Protein AF-A0A7S2FIQ3-F1 (afdb_monomer)

Organism: NCBI:txid327968

Structure (mmCIF, N/CA/C/O backbone):
data_AF-A0A7S2FIQ3-F1
#
_entry.id   AF-A0A7S2FIQ3-F1
#
loop_
_atom_site.group_PDB
_atom_site.id
_atom_site.type_symbol
_atom_site.label_atom_id
_atom_site.label_alt_id
_atom_site.label_comp_id
_atom_site.label_asym_id
_atom_site.label_entity_id
_atom_site.label_seq_id
_atom_site.pdbx_PDB_ins_code
_atom_site.Cartn_x
_atom_site.Cartn_y
_atom_site.Cartn_z
_atom_site.occupancy
_atom_site.B_iso_or_equiv
_atom_site.auth_seq_id
_atom_site.auth_comp_id
_atom_site.auth_asym_id
_atom_site.auth_atom_id
_atom_site.pdbx_PDB_model_num
ATOM 1 N N . ASN A 1 1 ? -4.858 -11.877 2.871 1.00 66.38 1 ASN A N 1
ATOM 2 C CA . ASN A 1 1 ? -4.883 -11.352 4.254 1.00 66.38 1 ASN A CA 1
ATOM 3 C C . ASN A 1 1 ? -4.471 -12.464 5.202 1.00 66.38 1 ASN A C 1
ATOM 5 O O . ASN A 1 1 ? -4.700 -13.626 4.893 1.00 66.38 1 ASN A O 1
ATOM 9 N N . TYR A 1 2 ? -3.862 -12.114 6.330 1.00 74.06 2 TYR A N 1
ATOM 10 C CA . TYR A 1 2 ? -3.542 -13.059 7.399 1.00 74.06 2 TYR A CA 1
ATOM 11 C C . TYR A 1 2 ? -4.216 -12.572 8.679 1.00 74.06 2 TYR A C 1
ATOM 13 O O . TYR A 1 2 ? -4.015 -11.423 9.071 1.00 74.06 2 TYR A O 1
ATOM 21 N N . TYR A 1 3 ? -5.071 -13.407 9.268 1.00 72.75 3 TYR A N 1
ATOM 22 C CA . TYR A 1 3 ? -5.772 -13.100 10.512 1.00 72.75 3 TYR A CA 1
ATOM 23 C C . TYR A 1 3 ? -5.102 -13.842 11.663 1.00 72.75 3 TYR A C 1
ATOM 25 O O . TYR A 1 3 ? -4.847 -15.040 11.542 1.00 72.75 3 TYR A O 1
ATOM 33 N N . ILE A 1 4 ? -4.837 -13.147 12.769 1.00 77.12 4 ILE A N 1
ATOM 34 C CA . ILE A 1 4 ? -4.229 -13.719 13.974 1.00 77.12 4 ILE A CA 1
ATOM 35 C C . ILE A 1 4 ? -5.264 -13.653 15.104 1.00 77.12 4 ILE A C 1
ATOM 37 O O . ILE A 1 4 ? -5.353 -12.629 15.785 1.00 77.12 4 ILE A O 1
ATOM 41 N N . PRO A 1 5 ? -6.052 -14.726 15.325 1.00 62.94 5 PRO A N 1
ATOM 42 C CA . PRO A 1 5 ? -7.181 -14.707 16.257 1.00 62.94 5 PRO A CA 1
ATOM 43 C C . PRO A 1 5 ? -6.802 -14.364 17.699 1.00 62.94 5 PRO A C 1
ATOM 45 O O . PRO A 1 5 ? -7.611 -13.802 18.419 1.00 62.94 5 PRO A O 1
ATOM 48 N N . GLY A 1 6 ? -5.576 -14.683 18.126 1.00 71.25 6 GLY A N 1
ATOM 49 C CA . GLY A 1 6 ? -5.116 -14.406 19.491 1.00 71.25 6 GLY A CA 1
ATOM 50 C C . GLY A 1 6 ? -4.857 -12.926 19.793 1.00 71.25 6 GLY A C 1
ATOM 51 O O . GLY A 1 6 ? -4.688 -12.579 20.957 1.00 71.25 6 GLY A O 1
ATOM 52 N N . VAL A 1 7 ? -4.806 -12.063 18.772 1.00 83.44 7 VAL A N 1
ATOM 53 C CA . VAL A 1 7 ? -4.546 -10.617 18.922 1.00 83.44 7 VAL A CA 1
ATOM 54 C C . VAL A 1 7 ? -5.50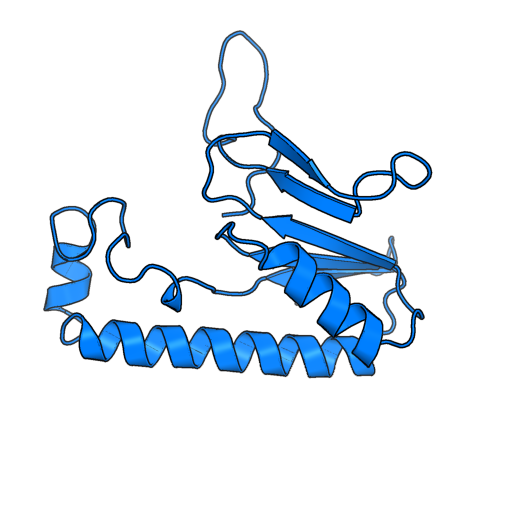9 -9.749 18.101 1.00 83.44 7 VAL A C 1
ATOM 56 O O . VAL A 1 7 ? -5.266 -8.556 17.938 1.00 83.44 7 VAL A O 1
ATOM 59 N N . ASP A 1 8 ? -6.579 -10.341 17.555 1.00 91.69 8 ASP A N 1
ATOM 60 C CA . ASP A 1 8 ? -7.578 -9.676 16.706 1.00 91.69 8 ASP A CA 1
ATOM 61 C C . ASP A 1 8 ? -6.970 -8.782 15.608 1.00 91.69 8 ASP A C 1
ATOM 63 O O . ASP A 1 8 ? -7.465 -7.683 15.330 1.00 91.69 8 ASP A O 1
ATOM 67 N N . LEU A 1 9 ? -5.884 -9.258 14.987 1.00 92.75 9 LEU A N 1
ATOM 68 C CA . LEU A 1 9 ? -5.132 -8.545 13.954 1.00 92.75 9 LEU A CA 1
ATOM 69 C C . LEU A 1 9 ? -5.412 -9.129 12.573 1.00 92.75 9 LEU A C 1
ATOM 71 O O . LEU A 1 9 ? -5.270 -10.333 12.359 1.00 92.75 9 LEU A O 1
ATOM 75 N N . GLU A 1 10 ? -5.712 -8.261 11.613 1.00 95.12 10 GLU A N 1
ATOM 76 C CA . GLU A 1 10 ? -5.706 -8.589 10.191 1.00 95.12 10 GLU A CA 1
ATOM 77 C C . GLU A 1 10 ? -4.595 -7.837 9.453 1.00 95.12 10 GLU A C 1
ATOM 79 O O . GLU A 1 10 ? -4.538 -6.613 9.493 1.00 95.12 10 GLU A O 1
ATOM 84 N N . VAL A 1 11 ? -3.744 -8.567 8.728 1.00 95.25 11 VAL A N 1
ATOM 85 C CA . VAL A 1 11 ? -2.691 -7.989 7.879 1.00 95.25 11 VAL A CA 1
ATOM 86 C C . VAL A 1 11 ? -3.114 -8.016 6.410 1.00 95.25 11 VAL A C 1
ATOM 88 O O . VAL A 1 11 ? -3.501 -9.065 5.874 1.00 95.25 11 VAL A O 1
ATOM 91 N N . ILE A 1 12 ? -3.015 -6.863 5.748 1.00 96.19 12 ILE A N 1
ATOM 92 C CA . ILE A 1 12 ? -3.356 -6.638 4.341 1.00 96.19 12 ILE A CA 1
ATOM 93 C C . ILE A 1 12 ? -2.131 -6.052 3.633 1.00 96.19 12 ILE A C 1
ATOM 95 O O . ILE A 1 12 ? -1.816 -4.879 3.800 1.00 96.19 12 ILE A O 1
ATOM 99 N N . GLY A 1 13 ? -1.449 -6.874 2.836 1.00 94.88 13 GLY A N 1
ATOM 100 C CA . GLY A 1 13 ? -0.388 -6.419 1.935 1.00 94.88 13 GLY A CA 1
ATOM 101 C C . GLY A 1 13 ? -0.963 -5.979 0.591 1.00 94.88 13 GLY A C 1
ATOM 102 O O . GLY A 1 13 ? -1.824 -6.670 0.039 1.00 94.88 13 GLY A O 1
ATOM 103 N N . LEU A 1 14 ? -0.493 -4.847 0.077 1.00 95.25 14 LEU A N 1
ATOM 104 C CA . LEU A 1 14 ? -0.905 -4.278 -1.200 1.00 95.25 14 LEU A CA 1
ATOM 105 C C . LEU A 1 14 ? 0.312 -4.098 -2.104 1.00 95.25 14 LEU A C 1
ATOM 107 O O . LEU A 1 14 ? 1.292 -3.465 -1.721 1.00 95.25 14 LEU A O 1
ATOM 111 N N . ASP A 1 15 ? 0.215 -4.623 -3.323 1.00 93.94 15 ASP A N 1
ATOM 112 C CA . ASP A 1 15 ? 1.190 -4.347 -4.373 1.00 93.94 15 ASP A CA 1
ATOM 113 C C . ASP A 1 15 ? 0.894 -2.970 -4.980 1.00 93.94 15 ASP A C 1
ATOM 115 O O . ASP A 1 15 ? -0.160 -2.757 -5.589 1.00 93.94 15 ASP A O 1
ATOM 119 N N . THR A 1 16 ? 1.821 -2.035 -4.787 1.00 93.75 16 THR A N 1
ATOM 120 C CA . THR A 1 16 ? 1.755 -0.662 -5.300 1.00 93.75 16 THR A CA 1
ATOM 121 C C . THR A 1 16 ? 2.840 -0.368 -6.341 1.00 93.75 16 THR A C 1
ATOM 123 O O . THR A 1 16 ? 3.046 0.790 -6.696 1.00 93.75 16 THR A O 1
ATOM 126 N N . ASN A 1 17 ? 3.471 -1.400 -6.918 1.00 91.19 17 ASN A N 1
ATOM 127 C CA . ASN A 1 17 ? 4.555 -1.286 -7.912 1.00 91.19 17 ASN A CA 1
ATOM 128 C C . ASN A 1 17 ? 4.162 -0.528 -9.180 1.00 91.19 17 ASN A C 1
ATOM 130 O O . ASN A 1 17 ? 5.009 0.006 -9.890 1.00 91.19 17 ASN A O 1
ATOM 134 N N . ALA A 1 18 ? 2.864 -0.411 -9.458 1.00 92.00 18 ALA A N 1
ATOM 135 C CA . ALA A 1 18 ? 2.380 0.390 -10.573 1.00 92.00 18 ALA A CA 1
ATOM 136 C C . ALA A 1 18 ? 2.671 1.897 -10.430 1.00 92.00 18 ALA A C 1
ATOM 138 O O . ALA A 1 18 ? 2.498 2.629 -11.406 1.00 92.00 18 ALA A O 1
ATOM 139 N N . ARG A 1 19 ? 3.056 2.360 -9.231 1.00 90.25 19 ARG A N 1
ATOM 140 C CA . ARG A 1 19 ? 3.443 3.749 -8.942 1.00 90.25 19 ARG A CA 1
ATOM 141 C C . ARG A 1 19 ? 4.805 4.120 -9.505 1.00 90.25 19 ARG A C 1
ATOM 143 O O . ARG A 1 19 ? 4.997 5.280 -9.850 1.00 90.25 19 ARG A O 1
ATOM 150 N N . ASP A 1 20 ? 5.700 3.148 -9.617 1.00 89.62 20 ASP A N 1
ATOM 151 C CA . ASP A 1 20 ? 7.065 3.359 -10.078 1.00 89.62 20 ASP A CA 1
ATOM 152 C C . ASP A 1 20 ? 7.535 2.170 -10.917 1.00 89.62 20 ASP A C 1
ATOM 154 O O . ASP A 1 20 ? 8.455 1.428 -10.577 1.00 89.62 20 ASP A O 1
ATOM 158 N N . VAL A 1 21 ? 6.870 1.975 -12.057 1.00 88.88 21 VAL A N 1
ATOM 159 C CA . VAL A 1 21 ? 7.299 0.944 -13.009 1.00 88.88 21 VAL A CA 1
ATOM 160 C C . VAL A 1 21 ? 8.690 1.263 -13.559 1.00 88.88 21 VAL A C 1
ATOM 162 O O . VAL A 1 21 ? 9.476 0.355 -13.811 1.00 88.88 21 VAL A O 1
ATOM 165 N N . GLY A 1 22 ? 9.019 2.549 -13.697 1.00 87.69 22 GLY A N 1
ATOM 166 C CA . GLY A 1 22 ? 10.322 3.016 -14.165 1.00 87.69 22 GLY A CA 1
ATOM 167 C C . GLY A 1 22 ? 11.481 2.749 -13.202 1.00 87.69 22 GLY A C 1
ATOM 168 O O . GLY A 1 22 ? 12.612 2.729 -13.668 1.00 87.69 22 GLY A O 1
ATOM 169 N N . GLY A 1 23 ? 11.221 2.520 -11.915 1.00 87.25 23 GLY A N 1
ATOM 170 C CA . GLY A 1 23 ? 12.225 2.188 -10.900 1.00 87.25 23 GLY A CA 1
ATOM 171 C C . GLY A 1 23 ? 12.219 0.727 -10.450 1.00 87.25 23 GLY A C 1
ATOM 172 O O . GLY A 1 23 ? 12.934 0.376 -9.511 1.00 87.25 23 GLY A O 1
ATOM 173 N N . LEU A 1 24 ? 11.449 -0.160 -11.097 1.00 86.81 24 LEU A N 1
ATOM 174 C CA . LEU A 1 24 ? 11.440 -1.587 -10.744 1.00 86.81 24 LEU A CA 1
ATOM 175 C C . LEU A 1 24 ? 12.848 -2.177 -10.803 1.00 86.81 24 LEU A C 1
ATOM 177 O O . LEU A 1 24 ? 13.563 -1.988 -11.779 1.00 86.81 24 LEU A O 1
ATOM 181 N N . GLY A 1 25 ? 13.236 -2.919 -9.767 1.00 78.69 25 GLY A N 1
ATOM 182 C CA . GLY A 1 25 ? 14.590 -3.471 -9.664 1.00 78.69 25 GLY A CA 1
ATOM 183 C C . GLY A 1 25 ? 15.676 -2.445 -9.312 1.00 78.69 25 GLY A C 1
ATOM 184 O O . GLY A 1 25 ? 16.840 -2.821 -9.249 1.00 78.69 25 GLY A O 1
ATOM 185 N N . GLY A 1 26 ? 15.310 -1.188 -9.037 1.00 80.31 26 GLY A N 1
ATOM 186 C CA . GLY A 1 26 ? 16.215 -0.085 -8.699 1.00 80.31 26 GLY A CA 1
ATOM 187 C C . GLY A 1 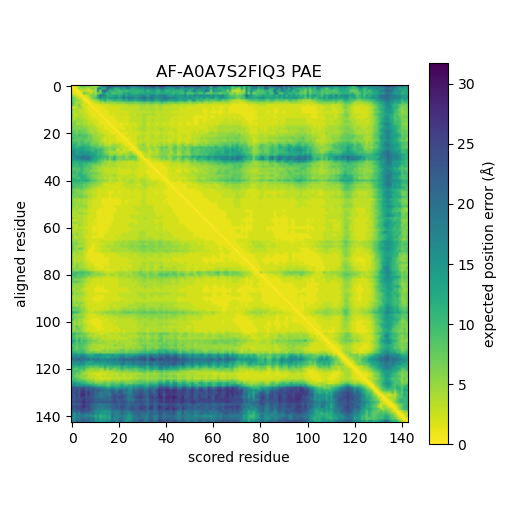26 ? 16.557 0.817 -9.887 1.00 80.31 26 GLY A C 1
ATOM 188 O O . GLY A 1 26 ? 16.863 1.990 -9.695 1.00 80.31 26 GLY A O 1
ATOM 189 N N . ASP A 1 27 ? 16.472 0.293 -11.108 1.00 81.81 27 ASP A N 1
ATOM 190 C CA . ASP A 1 27 ? 16.877 0.980 -12.338 1.00 81.81 27 ASP A CA 1
ATOM 191 C C . ASP A 1 27 ? 15.944 0.706 -13.537 1.00 81.81 27 ASP A C 1
ATOM 193 O O . ASP A 1 27 ? 16.299 0.928 -14.701 1.00 81.81 27 ASP A O 1
ATOM 197 N N . GLY A 1 28 ? 14.726 0.238 -13.262 1.00 82.00 28 GLY A N 1
ATOM 198 C CA . GLY A 1 28 ? 13.675 0.060 -14.258 1.00 82.00 28 GLY A CA 1
ATOM 199 C C . GLY A 1 28 ? 13.967 -1.043 -15.258 1.00 82.00 28 GLY A C 1
ATOM 200 O O . GLY A 1 28 ? 14.555 -2.066 -14.943 1.00 82.00 28 GLY A O 1
ATOM 201 N N . GLY A 1 29 ? 13.573 -0.828 -16.516 1.00 79.69 29 GLY A N 1
ATOM 202 C CA . GLY A 1 29 ? 13.812 -1.772 -17.616 1.00 79.69 29 GLY A CA 1
ATOM 203 C C . GLY A 1 29 ? 15.280 -1.986 -17.998 1.00 79.69 29 GLY A C 1
ATOM 204 O O . GLY A 1 29 ? 15.545 -2.618 -19.021 1.00 79.69 29 GLY A O 1
ATOM 205 N N . SER A 1 30 ? 16.219 -1.455 -17.215 1.00 80.31 30 SER A N 1
ATOM 206 C CA . SER A 1 30 ? 17.646 -1.737 -17.322 1.00 80.31 30 SER A CA 1
ATOM 207 C C . SER A 1 30 ? 18.092 -2.726 -16.230 1.00 80.31 30 SER A C 1
ATOM 209 O O . SER A 1 30 ? 17.280 -3.164 -15.421 1.00 80.31 30 SER A O 1
ATOM 211 N N . HIS A 1 31 ? 19.323 -3.232 -16.345 1.00 82.12 31 HIS A N 1
ATOM 212 C CA . HIS A 1 31 ? 19.960 -4.260 -15.502 1.00 82.12 31 HIS A CA 1
ATOM 213 C C . HIS A 1 31 ? 19.011 -5.203 -14.737 1.00 82.12 31 HIS A C 1
ATOM 215 O O . HIS A 1 31 ? 18.621 -6.241 -15.278 1.00 82.12 31 HIS A O 1
ATOM 221 N N . GLY A 1 32 ? 18.662 -4.863 -13.489 1.00 70.19 32 GLY A N 1
ATOM 222 C CA . GLY A 1 32 ? 18.016 -5.758 -12.529 1.00 70.19 32 GLY A CA 1
ATOM 223 C C . GLY A 1 32 ? 16.631 -6.239 -12.957 1.00 70.19 32 GLY A C 1
ATOM 224 O O . GLY A 1 32 ? 16.273 -7.381 -12.665 1.00 70.19 32 GLY A O 1
ATOM 225 N N . ALA A 1 33 ? 15.874 -5.421 -13.698 1.00 83.19 33 ALA A N 1
ATOM 226 C CA . ALA A 1 33 ? 14.575 -5.826 -14.240 1.00 83.19 33 ALA A CA 1
ATOM 227 C C . ALA A 1 33 ? 14.571 -6.020 -15.766 1.00 83.19 33 ALA A C 1
ATOM 229 O O . ALA A 1 33 ? 13.545 -6.430 -16.313 1.00 83.19 33 ALA A O 1
ATOM 230 N N . ALA A 1 34 ? 15.696 -5.816 -16.461 1.00 87.06 34 ALA A N 1
ATOM 231 C CA . ALA A 1 34 ? 15.778 -5.939 -17.921 1.00 87.06 34 ALA A CA 1
ATOM 232 C C . ALA A 1 34 ? 15.271 -7.295 -18.442 1.00 87.06 34 ALA A C 1
ATOM 234 O O . ALA A 1 34 ? 14.510 -7.353 -19.412 1.00 87.06 34 ALA A O 1
ATOM 235 N N . GLN A 1 35 ? 15.640 -8.395 -17.775 1.00 88.06 35 GLN A N 1
ATOM 236 C CA . GLN A 1 35 ? 15.188 -9.731 -18.170 1.00 88.06 35 GLN A CA 1
ATOM 237 C C . GLN A 1 35 ? 13.674 -9.898 -17.990 1.00 88.06 35 GLN A C 1
ATOM 239 O O . GLN A 1 35 ? 13.004 -10.403 -18.891 1.00 88.06 35 GLN A O 1
ATOM 244 N N . THR A 1 36 ? 13.120 -9.421 -16.874 1.00 86.12 36 THR A N 1
ATOM 245 C CA . THR A 1 36 ? 11.671 -9.415 -16.628 1.00 86.12 36 THR A CA 1
ATOM 246 C C . THR A 1 36 ? 10.945 -8.604 -17.695 1.00 86.12 36 THR A C 1
ATOM 248 O O . THR A 1 36 ? 9.935 -9.048 -18.231 1.00 86.12 36 THR A O 1
ATOM 251 N N . TRP A 1 37 ? 11.480 -7.446 -18.079 1.00 89.38 37 TRP A N 1
ATOM 252 C CA . TRP A 1 37 ? 10.896 -6.609 -19.126 1.00 89.38 37 TRP A CA 1
ATOM 253 C C . TRP A 1 37 ? 10.891 -7.294 -20.488 1.00 89.38 37 TRP A C 1
ATOM 255 O O . TRP A 1 37 ? 9.862 -7.288 -21.165 1.00 89.38 37 TRP A O 1
ATOM 265 N N . ALA A 1 38 ? 11.998 -7.932 -20.868 1.00 89.38 38 ALA A N 1
ATOM 266 C CA . ALA A 1 38 ? 12.085 -8.683 -22.115 1.00 89.38 38 ALA A CA 1
ATOM 267 C C . ALA A 1 38 ? 11.113 -9.877 -22.143 1.00 89.38 38 ALA A C 1
ATOM 269 O O . ALA A 1 38 ? 10.481 -10.137 -23.164 1.00 89.38 38 ALA A O 1
ATOM 270 N N . GLN A 1 39 ? 10.964 -10.587 -21.022 1.00 92.38 39 GLN A N 1
ATOM 271 C CA . GLN A 1 39 ? 10.138 -11.795 -20.939 1.00 92.38 39 GLN A CA 1
ATOM 272 C C . GLN A 1 39 ? 8.643 -11.508 -20.755 1.00 92.38 39 GLN A C 1
ATOM 274 O O . GLN A 1 39 ? 7.808 -12.279 -21.221 1.00 92.38 39 GLN A O 1
ATOM 279 N N . CYS A 1 40 ? 8.286 -10.405 -20.099 1.00 89.62 40 CYS A N 1
ATOM 280 C CA . CYS A 1 40 ? 6.903 -10.073 -19.753 1.00 89.62 40 CYS A CA 1
ATOM 281 C C . CYS A 1 40 ? 6.249 -9.075 -20.723 1.00 89.62 40 CYS A C 1
ATOM 283 O O . CYS A 1 40 ? 5.257 -8.440 -20.371 1.00 89.62 40 CYS A O 1
ATOM 285 N N . GLY A 1 41 ? 6.775 -8.929 -21.944 1.00 89.62 41 GLY A N 1
ATOM 286 C CA . GLY A 1 41 ? 6.149 -8.116 -22.993 1.00 89.62 41 GLY A CA 1
ATOM 287 C C . GLY A 1 41 ? 6.362 -6.606 -22.849 1.00 89.62 41 GLY A C 1
ATOM 288 O O . GLY A 1 41 ? 5.554 -5.823 -23.351 1.00 89.62 41 GLY A O 1
ATOM 289 N N . GLY A 1 42 ? 7.431 -6.187 -22.168 1.00 90.31 42 GLY A N 1
ATOM 290 C CA . GLY A 1 42 ? 7.857 -4.792 -22.069 1.00 90.31 42 GLY A CA 1
ATOM 291 C C . GLY A 1 42 ? 7.081 -3.934 -21.065 1.00 90.31 42 GLY A C 1
ATOM 292 O O . GLY A 1 42 ? 6.154 -4.382 -20.385 1.00 90.31 42 GLY A O 1
ATOM 293 N N . ALA A 1 43 ? 7.470 -2.657 -21.003 1.00 88.81 43 ALA A N 1
ATOM 294 C CA . ALA A 1 43 ? 7.016 -1.674 -20.014 1.00 88.81 43 ALA A CA 1
ATOM 295 C C . ALA A 1 43 ? 5.489 -1.570 -19.902 1.00 88.81 43 ALA A C 1
ATOM 297 O O . ALA A 1 43 ? 4.932 -1.611 -18.809 1.00 88.81 43 ALA A O 1
ATOM 298 N N . GLY A 1 44 ? 4.805 -1.440 -21.045 1.00 92.06 44 GLY A N 1
ATOM 299 C CA . GLY A 1 44 ? 3.357 -1.231 -21.088 1.00 92.06 44 GLY A CA 1
ATOM 300 C C . GLY A 1 44 ? 2.574 -2.431 -20.561 1.00 92.06 44 GLY A C 1
ATOM 301 O O . GLY A 1 44 ? 1.623 -2.260 -19.799 1.00 92.06 44 GLY A O 1
ATOM 302 N N . THR A 1 45 ? 3.006 -3.644 -20.908 1.00 94.56 45 THR A N 1
ATOM 303 C CA . THR A 1 45 ? 2.397 -4.889 -20.419 1.00 94.56 45 THR A CA 1
ATOM 304 C C . THR A 1 45 ? 2.577 -5.030 -18.910 1.00 94.56 45 THR A C 1
ATOM 306 O O . THR A 1 45 ? 1.610 -5.304 -18.196 1.00 94.56 45 THR A O 1
ATOM 309 N N . ILE A 1 46 ? 3.789 -4.764 -18.411 1.00 92.50 46 ILE A N 1
ATOM 310 C CA . ILE A 1 46 ? 4.101 -4.788 -16.976 1.00 92.50 46 ILE A CA 1
ATOM 311 C C . ILE A 1 46 ? 3.276 -3.741 -16.222 1.00 92.50 46 ILE A C 1
ATOM 313 O O . ILE A 1 46 ? 2.605 -4.084 -15.249 1.00 92.50 46 ILE A O 1
ATOM 317 N N . GLN A 1 47 ? 3.242 -2.492 -16.695 1.00 93.94 47 GLN A N 1
ATOM 318 C CA . GLN A 1 47 ? 2.423 -1.428 -16.108 1.00 93.94 47 GLN A CA 1
ATOM 319 C C . GLN A 1 47 ? 0.947 -1.823 -16.057 1.00 93.94 47 GLN A C 1
ATOM 321 O O . GLN A 1 47 ? 0.307 -1.676 -15.017 1.00 93.94 47 GLN A O 1
ATOM 326 N N . GLY A 1 48 ? 0.401 -2.351 -17.156 1.00 96.00 48 GLY A N 1
ATOM 327 C CA . GLY A 1 48 ? -0.991 -2.790 -17.219 1.00 96.00 48 GLY A CA 1
ATOM 328 C C . GLY A 1 48 ? -1.306 -3.874 -16.187 1.00 96.00 48 GLY A C 1
ATOM 329 O O . GLY A 1 48 ? -2.308 -3.773 -15.468 1.00 96.00 48 GLY A O 1
ATOM 330 N N . PHE A 1 49 ? -0.427 -4.872 -16.067 1.00 95.50 49 PHE A N 1
ATOM 331 C CA . PHE A 1 49 ? -0.549 -5.945 -15.084 1.00 95.50 49 PHE A CA 1
ATOM 332 C C . PHE A 1 49 ? -0.478 -5.419 -13.645 1.00 95.50 49 PHE A C 1
ATOM 334 O O . PHE A 1 49 ? -1.388 -5.685 -12.856 1.00 95.50 49 PHE A O 1
ATOM 341 N N . LEU A 1 50 ? 0.552 -4.636 -13.311 1.00 95.12 50 LEU A N 1
ATOM 342 C CA . LEU A 1 50 ? 0.757 -4.096 -11.966 1.00 95.12 50 LEU A CA 1
ATOM 343 C C . LEU A 1 50 ? -0.369 -3.144 -11.567 1.00 95.12 50 LEU A C 1
ATOM 345 O O . LEU A 1 50 ? -0.905 -3.253 -10.469 1.00 95.12 50 LEU A O 1
ATOM 349 N N . SER A 1 51 ? -0.825 -2.272 -12.472 1.00 96.94 51 SER A N 1
ATOM 350 C CA . SER A 1 51 ? -2.003 -1.433 -12.222 1.00 96.94 51 SER A CA 1
ATOM 351 C C . SER A 1 51 ? -3.260 -2.274 -11.980 1.00 96.94 51 SER A C 1
ATOM 353 O O . SER A 1 51 ? -4.105 -1.904 -11.166 1.00 96.94 51 SER A O 1
ATOM 355 N N . GLY A 1 52 ? -3.397 -3.415 -12.661 1.00 97.62 52 GLY A N 1
ATOM 356 C CA . GLY A 1 52 ? -4.456 -4.386 -12.394 1.00 97.62 52 GLY A CA 1
ATOM 357 C C . GLY A 1 52 ? -4.363 -4.992 -10.993 1.00 97.62 52 GLY A C 1
ATOM 358 O O . GLY A 1 52 ? -5.372 -5.053 -10.291 1.00 97.62 52 GLY A O 1
ATOM 359 N N . LYS A 1 53 ? -3.161 -5.394 -10.564 1.00 96.50 53 LYS A N 1
ATOM 360 C CA . LYS A 1 53 ? -2.917 -5.947 -9.224 1.00 96.50 53 LYS A CA 1
ATOM 361 C C . LYS A 1 53 ? -3.134 -4.924 -8.119 1.00 96.50 53 LYS A C 1
ATOM 363 O O . LYS A 1 53 ? -3.824 -5.254 -7.158 1.00 96.50 53 LYS A O 1
ATOM 368 N N . GLN A 1 54 ? -2.674 -3.690 -8.303 1.00 96.06 54 GLN A N 1
ATOM 369 C CA . GLN A 1 54 ? -2.942 -2.603 -7.367 1.00 96.06 54 GLN A CA 1
ATOM 370 C C . GLN A 1 54 ? -4.452 -2.389 -7.200 1.00 96.06 54 GLN A C 1
ATOM 372 O O . GLN A 1 54 ? -4.957 -2.416 -6.080 1.00 96.06 54 GLN A O 1
ATOM 377 N N . ARG A 1 55 ? -5.211 -2.268 -8.302 1.00 98.06 55 ARG A N 1
ATOM 378 C CA . ARG A 1 55 ? -6.678 -2.114 -8.236 1.00 98.06 55 ARG A CA 1
ATOM 379 C C . ARG A 1 55 ? -7.362 -3.288 -7.538 1.00 98.06 55 ARG A C 1
ATOM 381 O O . ARG A 1 55 ? -8.252 -3.067 -6.723 1.00 98.06 55 ARG A O 1
ATOM 388 N N . ALA A 1 56 ? -6.961 -4.521 -7.847 1.00 97.44 56 ALA A N 1
ATOM 389 C CA . ALA A 1 56 ? -7.526 -5.709 -7.212 1.00 97.44 56 ALA A CA 1
ATOM 390 C C . ALA A 1 56 ? -7.225 -5.745 -5.703 1.00 97.44 56 ALA A C 1
ATOM 392 O O . ALA A 1 56 ? -8.110 -6.059 -4.910 1.00 97.44 56 ALA A O 1
ATOM 393 N N . GLY A 1 57 ? -6.005 -5.377 -5.300 1.00 96.69 57 GLY A N 1
ATOM 394 C CA . GLY A 1 57 ? -5.618 -5.252 -3.895 1.00 96.69 57 GLY A CA 1
ATOM 395 C C . GLY A 1 57 ? -6.430 -4.184 -3.164 1.00 96.69 57 GLY A C 1
ATOM 396 O O . GLY A 1 57 ? -6.956 -4.442 -2.086 1.00 96.69 57 GLY A O 1
ATOM 397 N N . GLU A 1 58 ? -6.611 -3.014 -3.774 1.00 97.62 58 GLU A N 1
ATOM 398 C CA . GLU A 1 58 ? -7.434 -1.936 -3.217 1.00 97.62 58 GLU A CA 1
ATOM 399 C C . GLU A 1 58 ? -8.913 -2.337 -3.076 1.00 97.62 58 GLU A C 1
ATOM 401 O O . GLU A 1 58 ? -9.531 -2.073 -2.047 1.00 97.62 58 GLU A O 1
ATOM 406 N N . GLN A 1 59 ? -9.485 -3.016 -4.075 1.00 97.94 59 GLN A N 1
ATOM 407 C CA . GLN A 1 59 ? -10.850 -3.553 -3.996 1.00 97.94 59 GLN A CA 1
ATOM 408 C C . GLN A 1 59 ? -10.983 -4.597 -2.883 1.00 97.94 59 GLN A C 1
ATOM 410 O O . GLN A 1 59 ? -11.966 -4.598 -2.139 1.00 97.94 59 GLN A O 1
ATOM 415 N N . PHE A 1 60 ? -9.985 -5.470 -2.745 1.00 97.06 60 PHE A N 1
ATOM 416 C CA . PHE A 1 60 ? -9.941 -6.445 -1.665 1.00 97.06 60 PHE A CA 1
ATOM 417 C C . PHE A 1 60 ? -9.846 -5.755 -0.297 1.00 97.06 60 PHE A C 1
ATOM 419 O O . PHE A 1 60 ? -10.591 -6.109 0.613 1.00 97.06 60 PHE A O 1
ATOM 426 N N . MET A 1 61 ? -9.001 -4.731 -0.150 1.00 98.06 61 MET A N 1
ATOM 427 C CA . MET A 1 61 ? -8.913 -3.924 1.069 1.00 98.06 61 MET A CA 1
ATOM 428 C C . MET A 1 61 ? -10.268 -3.309 1.435 1.00 98.06 61 MET A C 1
ATOM 430 O O . MET A 1 61 ? -10.690 -3.436 2.583 1.00 98.06 61 MET A O 1
ATOM 434 N N . ASP A 1 62 ? -10.983 -2.713 0.478 1.00 97.75 62 ASP A N 1
ATOM 435 C CA . ASP A 1 62 ? -12.317 -2.145 0.718 1.00 97.75 62 ASP A CA 1
ATOM 436 C C . ASP A 1 62 ? -13.322 -3.206 1.183 1.00 97.75 62 ASP A C 1
ATOM 438 O O . ASP A 1 62 ? -14.119 -2.975 2.097 1.00 97.75 62 ASP A O 1
ATOM 442 N N . GLN A 1 63 ? -13.286 -4.392 0.568 1.00 97.62 63 GLN A N 1
ATOM 443 C CA . GLN A 1 63 ? -14.115 -5.521 0.980 1.00 97.62 63 GLN A CA 1
ATOM 444 C C . GLN A 1 63 ? -13.794 -5.937 2.422 1.00 97.62 63 GLN A C 1
ATOM 446 O O . GLN A 1 63 ? -14.705 -6.150 3.227 1.00 97.62 63 GLN A O 1
ATOM 451 N N . ARG A 1 64 ? -12.505 -6.033 2.768 1.00 97.44 64 ARG A N 1
ATOM 452 C CA . ARG A 1 64 ? -12.056 -6.391 4.118 1.00 97.44 64 ARG A CA 1
ATOM 453 C C . ARG A 1 64 ? -12.411 -5.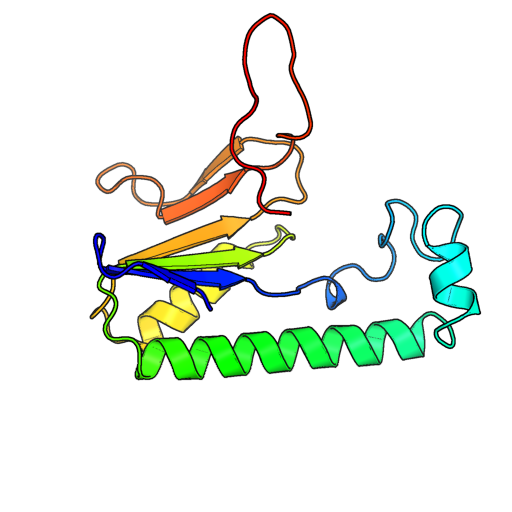322 5.143 1.00 97.44 64 ARG A C 1
ATOM 455 O O . ARG A 1 64 ? -12.915 -5.679 6.201 1.00 97.44 64 ARG A O 1
ATOM 462 N N . ALA A 1 65 ? -12.284 -4.040 4.811 1.00 97.75 65 ALA A N 1
ATOM 463 C CA . ALA A 1 65 ? -12.709 -2.940 5.673 1.00 97.75 65 ALA A CA 1
ATOM 464 C C . ALA A 1 65 ? -14.182 -3.073 6.085 1.00 97.75 65 ALA A C 1
ATOM 466 O O . ALA A 1 65 ? -14.529 -2.880 7.250 1.00 97.75 65 ALA A O 1
ATOM 467 N N . ARG A 1 66 ? -15.056 -3.492 5.164 1.00 97.62 66 ARG A N 1
ATOM 468 C CA . ARG A 1 66 ? -16.484 -3.702 5.452 1.00 97.62 66 ARG A CA 1
ATOM 469 C C . ARG A 1 66 ? -16.752 -4.969 6.265 1.00 97.62 66 ARG A C 1
ATOM 471 O O . ARG A 1 66 ? -17.628 -4.954 7.127 1.00 97.62 66 ARG A O 1
ATOM 478 N N . ALA A 1 67 ? -16.009 -6.045 6.023 1.00 96.31 67 ALA A N 1
ATOM 479 C CA . ALA A 1 67 ? -16.339 -7.375 6.538 1.00 96.31 67 ALA A CA 1
ATOM 480 C C . ALA A 1 67 ? -15.458 -7.871 7.696 1.00 96.31 67 ALA A C 1
ATOM 482 O O . ALA A 1 67 ? -15.731 -8.941 8.238 1.00 96.31 67 ALA A O 1
ATOM 483 N N . THR A 1 68 ? -14.381 -7.168 8.050 1.00 94.38 68 THR A N 1
ATOM 484 C CA . THR A 1 68 ? -13.428 -7.694 9.029 1.00 94.38 68 THR A CA 1
ATOM 485 C C . THR A 1 68 ? -14.030 -7.795 10.436 1.00 94.38 68 THR A C 1
ATOM 487 O O . THR A 1 68 ? -14.675 -6.846 10.893 1.00 94.38 68 THR A O 1
ATOM 490 N N . PRO A 1 69 ? -13.832 -8.930 11.136 1.00 93.00 69 PRO A N 1
ATOM 491 C CA . PRO A 1 69 ? -14.111 -9.036 12.564 1.00 93.00 69 PRO A CA 1
ATOM 492 C C . PRO A 1 69 ? -12.940 -8.539 13.429 1.00 93.00 69 PRO A C 1
ATOM 494 O O . PRO A 1 69 ? -13.116 -8.382 14.637 1.00 93.00 69 PRO A O 1
ATOM 497 N N . ALA A 1 70 ? -11.767 -8.305 12.825 1.00 94.38 70 ALA A N 1
ATOM 498 C CA . ALA A 1 70 ? -10.560 -7.885 13.520 1.00 94.38 70 ALA A CA 1
ATOM 499 C C . ALA A 1 70 ? -10.771 -6.541 14.225 1.00 94.38 70 ALA A C 1
ATOM 501 O O . ALA A 1 70 ? -11.471 -5.658 13.723 1.00 94.38 70 ALA A O 1
ATOM 502 N N . LYS A 1 71 ? -10.137 -6.376 15.385 1.00 94.75 71 LYS A N 1
ATOM 503 C CA . LYS A 1 71 ? -10.115 -5.109 16.130 1.00 94.75 71 LYS A CA 1
ATOM 504 C C . LYS A 1 71 ? -8.971 -4.210 15.689 1.00 94.75 71 LYS A C 1
ATOM 506 O O . LYS A 1 71 ? -9.044 -3.001 15.895 1.00 94.75 71 LYS A O 1
ATOM 511 N N . THR A 1 72 ? -7.966 -4.786 15.034 1.00 94.62 72 THR A N 1
ATOM 512 C CA . THR A 1 72 ? -6.846 -4.064 14.441 1.00 94.62 72 THR A CA 1
ATOM 513 C C . THR A 1 72 ? -6.624 -4.527 13.006 1.00 94.62 72 THR A C 1
ATOM 515 O O . THR A 1 72 ? -6.601 -5.726 12.728 1.00 94.62 72 THR A O 1
ATOM 518 N N . ALA A 1 73 ? -6.420 -3.584 12.092 1.00 96.38 73 ALA A N 1
ATOM 519 C CA . ALA A 1 73 ? -5.978 -3.850 10.730 1.00 96.38 73 ALA A CA 1
ATOM 520 C C . ALA A 1 73 ? -4.602 -3.217 10.497 1.00 96.38 73 ALA A C 1
ATOM 522 O O . ALA A 1 73 ? -4.408 -2.037 10.779 1.00 96.38 73 ALA A O 1
ATOM 523 N N . LEU A 1 74 ? -3.659 -3.991 9.965 1.00 95.50 74 LEU A N 1
ATOM 524 C CA . LEU A 1 74 ? -2.369 -3.512 9.481 1.00 95.50 74 LEU A CA 1
ATOM 525 C C . LEU A 1 74 ? -2.368 -3.545 7.952 1.00 95.50 74 LEU A C 1
ATOM 527 O O . LEU A 1 74 ? -2.487 -4.611 7.349 1.00 95.50 74 LEU A O 1
ATOM 531 N N . ILE A 1 75 ? -2.205 -2.382 7.333 1.00 96.19 75 ILE A N 1
ATOM 532 C CA . ILE A 1 75 ? -2.074 -2.219 5.886 1.00 96.19 75 ILE A CA 1
ATOM 533 C C . ILE A 1 75 ? -0.598 -2.007 5.565 1.00 96.19 75 ILE A C 1
ATOM 535 O O . ILE A 1 75 ? 0.033 -1.114 6.125 1.00 96.19 75 ILE A O 1
ATOM 539 N N . MET A 1 76 ? -0.045 -2.816 4.667 1.00 94.88 76 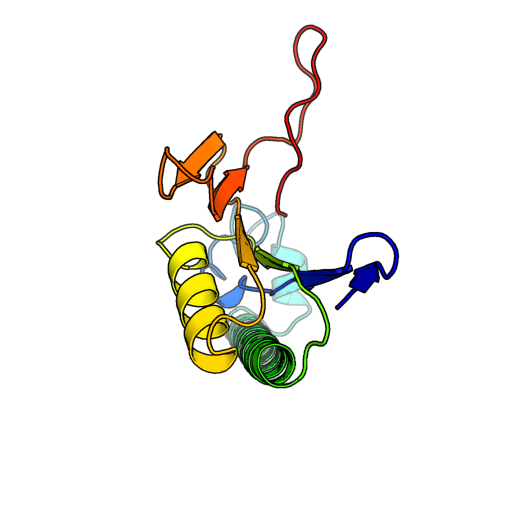MET A N 1
ATOM 540 C CA . MET A 1 76 ? 1.357 -2.748 4.260 1.00 94.88 76 MET A CA 1
ATOM 541 C C . MET A 1 76 ? 1.478 -2.521 2.760 1.00 94.88 76 MET A C 1
ATOM 543 O O . MET A 1 76 ? 0.783 -3.182 1.988 1.00 94.88 76 MET A O 1
ATOM 547 N N . GLN A 1 77 ? 2.365 -1.620 2.347 1.00 93.44 77 GLN A N 1
ATOM 548 C CA . GLN A 1 77 ? 2.661 -1.355 0.935 1.00 93.44 77 GLN A CA 1
ATOM 549 C C . GLN A 1 77 ? 4.027 -0.674 0.787 1.00 93.44 77 GLN A C 1
ATOM 551 O O . GLN A 1 77 ? 4.499 -0.078 1.746 1.00 93.44 77 GLN A O 1
ATOM 556 N N . HIS A 1 78 ? 4.654 -0.728 -0.385 1.00 90.81 78 HIS A N 1
ATOM 557 C CA . HIS A 1 78 ? 6.053 -0.312 -0.523 1.00 90.81 78 HIS A CA 1
ATOM 558 C C . HIS A 1 78 ? 6.274 1.210 -0.522 1.00 90.81 78 HIS A C 1
ATOM 560 O O . HIS A 1 78 ? 7.151 1.699 0.175 1.00 90.81 78 HIS A O 1
ATOM 566 N N . TYR A 1 79 ? 5.502 1.971 -1.295 1.00 89.62 79 TYR A N 1
ATOM 567 C CA . TYR A 1 79 ? 5.878 3.325 -1.728 1.00 89.62 79 TYR A CA 1
ATOM 568 C C . TYR A 1 79 ? 5.502 4.444 -0.752 1.00 89.62 79 TYR A C 1
ATOM 570 O O . TYR A 1 79 ? 4.557 4.330 0.020 1.00 89.62 79 TYR A O 1
ATOM 578 N N . ASP A 1 80 ? 6.204 5.572 -0.803 1.00 86.88 80 ASP A N 1
ATOM 579 C CA . ASP A 1 80 ? 5.870 6.762 -0.015 1.00 86.88 80 ASP A CA 1
ATOM 580 C C . ASP A 1 80 ? 4.809 7.649 -0.715 1.00 86.88 80 ASP A C 1
ATOM 582 O O . ASP A 1 80 ? 3.837 7.148 -1.286 1.00 86.88 80 ASP A O 1
ATOM 586 N N . GLY A 1 81 ? 4.894 8.979 -0.598 1.00 87.06 81 GLY A N 1
ATOM 587 C CA . GLY A 1 81 ? 3.995 9.892 -1.318 1.00 87.06 81 GLY A CA 1
ATOM 588 C C . GLY A 1 81 ? 2.569 9.974 -0.758 1.00 87.06 81 GLY A C 1
ATOM 589 O O . GLY A 1 81 ? 1.631 10.312 -1.478 1.00 87.06 81 GLY A O 1
ATOM 590 N N . GLY A 1 82 ? 2.379 9.653 0.526 1.00 89.75 82 GLY A N 1
ATOM 591 C CA . GLY A 1 82 ? 1.081 9.759 1.207 1.00 89.75 82 GLY A CA 1
ATOM 592 C C . GLY A 1 82 ? 0.118 8.591 0.956 1.00 89.75 82 GLY A C 1
ATOM 593 O O . GLY A 1 82 ? -1.022 8.630 1.425 1.00 89.75 82 GLY A O 1
ATOM 594 N N . ILE A 1 83 ? 0.564 7.530 0.274 1.00 91.94 83 ILE A N 1
ATOM 595 C CA . ILE A 1 83 ? -0.251 6.337 -0.007 1.00 91.94 83 ILE A CA 1
ATOM 596 C C . ILE A 1 83 ? -0.706 5.660 1.290 1.00 91.94 83 ILE A C 1
ATOM 598 O O . ILE A 1 83 ? -1.886 5.342 1.428 1.00 91.94 83 ILE A O 1
ATOM 602 N N . GLY A 1 84 ? 0.192 5.504 2.269 1.00 92.38 84 GLY A N 1
ATOM 603 C CA . GLY A 1 84 ? -0.151 4.896 3.559 1.00 92.38 84 GLY A CA 1
ATOM 604 C C . GLY A 1 84 ? -1.277 5.640 4.288 1.00 92.38 84 GLY A C 1
ATOM 605 O O . GLY A 1 84 ? -2.270 5.039 4.697 1.00 92.38 84 GLY A O 1
ATOM 606 N N . ALA A 1 85 ? -1.187 6.972 4.361 1.00 93.44 85 ALA A N 1
ATOM 607 C CA . ALA A 1 85 ? -2.245 7.803 4.938 1.00 93.44 85 ALA A CA 1
ATOM 608 C C . ALA A 1 85 ? -3.563 7.700 4.146 1.00 93.44 85 ALA A C 1
ATOM 610 O O . ALA A 1 85 ? -4.640 7.619 4.741 1.00 93.44 85 ALA A O 1
ATOM 611 N N . SER A 1 86 ? -3.487 7.649 2.812 1.00 95.12 86 SER A N 1
ATOM 612 C CA . SER A 1 86 ? -4.658 7.486 1.944 1.00 95.12 86 SER A CA 1
ATOM 613 C C . SER A 1 86 ? -5.365 6.146 2.168 1.00 95.12 86 SER A C 1
ATOM 615 O O . SER A 1 86 ? -6.583 6.119 2.361 1.00 95.12 86 SER A O 1
ATOM 617 N N . TYR A 1 87 ? -4.625 5.035 2.203 1.00 96.06 87 TYR A N 1
ATOM 618 C CA . TYR A 1 87 ? -5.197 3.709 2.439 1.00 96.06 87 TYR A CA 1
ATOM 619 C C . TYR A 1 87 ? -5.736 3.547 3.852 1.00 96.06 87 TYR A C 1
ATOM 621 O O . TYR A 1 87 ? -6.826 2.996 4.012 1.00 96.06 87 TYR A O 1
ATOM 629 N N . LYS A 1 88 ? -5.049 4.103 4.856 1.00 95.44 88 LYS A N 1
ATOM 630 C CA . LYS A 1 88 ? -5.582 4.193 6.215 1.00 95.44 88 LYS A CA 1
ATOM 631 C C . LYS A 1 88 ? -6.945 4.884 6.230 1.00 95.44 88 LYS A C 1
ATOM 633 O O . LYS A 1 88 ? -7.923 4.281 6.664 1.00 95.44 88 LYS A O 1
ATOM 638 N N . GLY A 1 89 ? -7.032 6.105 5.699 1.00 95.50 89 GLY A N 1
ATOM 639 C CA . GLY A 1 89 ? -8.282 6.870 5.683 1.00 95.50 89 GLY A CA 1
ATOM 640 C C . GLY A 1 89 ? -9.400 6.172 4.902 1.00 95.50 89 GLY A C 1
ATOM 641 O O . GLY A 1 89 ? -10.545 6.137 5.352 1.00 95.50 89 GLY A O 1
ATOM 642 N N . ARG A 1 90 ? -9.071 5.549 3.762 1.00 96.88 90 ARG A N 1
ATOM 643 C CA . ARG A 1 90 ? -10.020 4.762 2.957 1.00 96.88 90 ARG A CA 1
ATOM 644 C C . ARG A 1 90 ? -10.564 3.559 3.730 1.00 96.88 90 ARG A C 1
ATOM 646 O O . ARG A 1 90 ? -11.775 3.334 3.721 1.00 96.88 90 ARG A O 1
ATOM 653 N N . PHE A 1 91 ? -9.698 2.819 4.423 1.00 97.75 91 PHE A N 1
ATOM 654 C CA . PHE A 1 91 ? -10.114 1.692 5.257 1.00 97.75 91 PHE A CA 1
ATOM 655 C C . PHE A 1 91 ? -10.984 2.159 6.425 1.00 97.75 91 PHE A C 1
ATOM 657 O O . PHE A 1 91 ? -12.061 1.608 6.635 1.00 97.75 91 PHE A O 1
ATOM 664 N N . GLU A 1 92 ? -10.557 3.187 7.163 1.00 96.31 92 GLU A N 1
ATOM 665 C CA . GLU A 1 92 ? -11.299 3.734 8.307 1.00 96.31 92 GLU A CA 1
ATOM 666 C C . GLU A 1 92 ? -12.705 4.192 7.898 1.00 96.31 92 GLU A C 1
ATOM 668 O O . GLU A 1 92 ? -13.685 3.834 8.559 1.00 96.31 92 GLU A O 1
ATOM 673 N N . ALA A 1 93 ? -12.819 4.901 6.770 1.00 96.75 93 ALA A N 1
ATOM 674 C CA . ALA A 1 93 ? -14.096 5.354 6.225 1.00 96.75 93 ALA A CA 1
ATOM 675 C C . ALA A 1 93 ? -15.031 4.184 5.874 1.00 96.75 93 ALA A C 1
ATOM 677 O O . ALA A 1 93 ? -16.212 4.212 6.212 1.00 96.75 93 ALA A O 1
ATOM 678 N N . ALA A 1 94 ? -14.513 3.132 5.231 1.00 97.06 94 ALA A N 1
ATOM 679 C CA . ALA A 1 94 ? -15.303 1.955 4.869 1.00 97.06 94 ALA A CA 1
ATOM 680 C C . ALA A 1 94 ? -15.630 1.047 6.070 1.00 97.06 94 ALA A C 1
ATOM 682 O O . ALA A 1 94 ? -16.640 0.339 6.061 1.00 97.06 94 ALA A O 1
ATOM 683 N N . ASN A 1 95 ? -14.778 1.042 7.095 1.00 97.50 95 ASN A N 1
ATOM 684 C CA . ASN A 1 95 ? -14.945 0.224 8.288 1.00 97.50 95 ASN A CA 1
ATOM 685 C C . ASN A 1 95 ? -15.869 0.874 9.331 1.00 97.50 95 ASN A C 1
ATOM 687 O O . ASN A 1 95 ? -16.499 0.146 10.102 1.00 97.50 95 ASN A O 1
ATOM 691 N N . GLY A 1 96 ? -15.987 2.206 9.336 1.00 95.06 96 GLY A N 1
ATOM 692 C CA . GLY A 1 96 ? -16.821 2.951 10.283 1.00 95.06 96 GLY A CA 1
ATOM 693 C C . GLY A 1 96 ? -16.245 2.987 11.702 1.00 95.06 96 GLY A C 1
ATOM 694 O O . GLY A 1 96 ? -17.004 3.029 12.664 1.00 95.06 96 GLY A O 1
ATOM 695 N N . GLY A 1 97 ? -14.916 2.905 11.841 1.00 91.94 97 GLY A N 1
ATOM 696 C CA . GLY A 1 97 ? -14.222 2.972 13.135 1.00 91.94 97 GLY A CA 1
ATOM 697 C C . GLY A 1 97 ? -14.361 1.733 14.032 1.00 91.94 97 GLY A C 1
ATOM 698 O O . GLY A 1 97 ? -14.096 1.817 15.228 1.00 91.94 97 GLY A O 1
ATOM 699 N N . ARG A 1 98 ? -14.778 0.582 13.487 1.00 94.56 98 ARG A N 1
ATOM 700 C CA . ARG A 1 98 ? -14.891 -0.686 14.239 1.00 94.56 98 ARG A CA 1
ATOM 701 C C . ARG A 1 98 ? -13.536 -1.321 14.562 1.00 94.56 98 ARG A C 1
ATOM 703 O O . ARG A 1 98 ? -13.447 -2.083 15.523 1.00 94.56 98 ARG A O 1
ATOM 710 N N . ALA A 1 99 ? -12.526 -1.035 13.749 1.00 94.88 99 ALA A N 1
ATOM 711 C CA . ALA A 1 99 ? -11.153 -1.483 13.898 1.00 94.88 99 ALA A CA 1
ATOM 712 C C . ALA A 1 99 ? -10.205 -0.279 13.934 1.00 94.88 99 ALA A C 1
ATOM 714 O O . ALA A 1 99 ? -10.377 0.684 13.184 1.00 94.88 99 ALA A O 1
ATOM 715 N N . SER A 1 100 ? -9.174 -0.368 14.770 1.00 93.62 100 SER A N 1
ATOM 716 C CA . SER A 1 100 ? -8.007 0.512 14.701 1.00 93.62 100 SER A CA 1
ATOM 717 C C . SER A 1 100 ? -7.181 0.164 13.465 1.00 93.62 100 SER A C 1
ATOM 719 O O . SER A 1 100 ? -7.020 -1.013 13.143 1.00 93.62 100 SER A O 1
ATOM 721 N N . VAL A 1 101 ? -6.636 1.166 12.776 1.00 94.62 101 VAL A N 1
ATOM 722 C CA . VAL A 1 101 ? -5.882 0.952 11.534 1.00 94.62 101 VAL A CA 1
ATOM 723 C C . VAL A 1 101 ? -4.456 1.456 11.683 1.00 94.62 101 VAL A C 1
ATOM 725 O O . VAL A 1 101 ? -4.233 2.614 12.030 1.00 94.62 101 VAL A O 1
ATOM 728 N N . LEU A 1 102 ? -3.506 0.580 11.375 1.00 93.94 102 LEU A N 1
ATOM 729 C CA . LEU A 1 102 ? -2.094 0.888 11.208 1.00 93.94 102 LEU A CA 1
ATOM 730 C C . LEU A 1 102 ? -1.757 0.799 9.720 1.00 93.94 102 LEU A C 1
ATOM 732 O O . LEU A 1 102 ? -2.149 -0.160 9.056 1.00 93.94 102 LEU A O 1
ATOM 736 N N . SER A 1 103 ? -1.005 1.760 9.195 1.00 94.00 103 SER A N 1
ATOM 737 C CA . SER A 1 103 ? -0.429 1.672 7.854 1.00 94.00 103 SER A CA 1
ATOM 738 C C . SER A 1 103 ? 1.088 1.707 7.938 1.00 94.00 103 SER A C 1
ATOM 740 O O . SER A 1 103 ? 1.644 2.659 8.469 1.00 94.00 103 SER A O 1
ATOM 742 N N . ALA A 1 104 ? 1.759 0.715 7.366 1.00 92.50 104 ALA A N 1
ATOM 743 C CA . ALA A 1 104 ? 3.212 0.666 7.258 1.00 92.50 104 ALA A CA 1
ATOM 744 C C . ALA A 1 104 ? 3.644 0.735 5.790 1.00 92.50 104 ALA A C 1
ATOM 746 O O . ALA A 1 104 ? 3.007 0.129 4.923 1.00 92.50 104 ALA A O 1
ATOM 747 N N . TYR A 1 105 ? 4.710 1.480 5.514 1.00 91.31 105 TYR A N 1
ATOM 748 C CA . TYR A 1 105 ? 5.302 1.572 4.185 1.00 91.31 105 TYR A CA 1
ATOM 749 C C . TYR A 1 105 ? 6.809 1.803 4.211 1.00 91.31 105 TYR A C 1
ATOM 751 O O . TYR A 1 105 ? 7.383 1.981 5.284 1.00 91.31 105 TYR A O 1
ATOM 759 N N . GLY A 1 106 ? 7.448 1.730 3.046 1.00 86.38 106 GLY A N 1
ATOM 760 C CA . GLY A 1 106 ? 8.897 1.796 2.878 1.00 86.38 106 GLY A CA 1
ATOM 761 C C . GLY A 1 106 ? 9.305 2.754 1.759 1.00 86.38 106 GLY A C 1
ATOM 762 O O . GLY A 1 106 ? 8.904 3.918 1.751 1.00 86.38 106 GLY A O 1
ATOM 763 N N . HIS A 1 107 ? 10.109 2.240 0.824 1.00 86.50 107 HIS A N 1
ATOM 764 C CA . HIS A 1 107 ? 10.727 2.947 -0.304 1.00 86.50 107 HIS A CA 1
ATOM 765 C C . HIS A 1 107 ? 11.813 3.953 0.095 1.00 86.50 107 HIS A C 1
ATOM 767 O O . HIS A 1 107 ? 12.976 3.769 -0.259 1.00 86.50 107 HIS A O 1
ATOM 773 N N . ALA A 1 108 ? 11.483 4.959 0.903 1.00 84.50 108 ALA A N 1
ATOM 774 C CA . ALA A 1 108 ? 12.490 5.832 1.494 1.00 84.50 108 ALA A CA 1
ATOM 775 C C . ALA A 1 108 ? 13.272 5.067 2.572 1.00 84.50 108 ALA A C 1
ATOM 777 O O . ALA A 1 108 ? 12.677 4.481 3.472 1.00 84.50 108 ALA A O 1
ATOM 778 N N . HIS A 1 109 ? 14.605 5.064 2.502 1.00 82.12 109 HIS A N 1
ATOM 779 C CA . HIS A 1 109 ? 15.477 4.359 3.454 1.00 82.12 109 HIS A CA 1
ATOM 780 C C . HIS A 1 109 ? 15.618 5.118 4.789 1.00 82.12 109 HIS A C 1
ATOM 782 O O . HIS A 1 109 ? 16.720 5.472 5.202 1.00 82.12 109 HIS A O 1
ATOM 788 N N . ASP A 1 110 ? 14.488 5.392 5.438 1.00 82.50 110 ASP A N 1
ATOM 789 C CA . ASP A 1 110 ? 14.375 6.161 6.677 1.00 82.50 110 ASP A CA 1
ATOM 790 C C . ASP A 1 110 ? 13.296 5.555 7.598 1.00 82.50 110 ASP A C 1
ATOM 792 O O . ASP A 1 110 ? 12.559 4.640 7.220 1.00 82.50 110 ASP A O 1
ATOM 796 N N . GLN A 1 111 ? 13.209 6.058 8.827 1.00 83.88 111 GLN A N 1
ATOM 797 C CA . GLN A 1 111 ? 12.257 5.644 9.850 1.00 83.88 111 GLN A CA 1
ATOM 798 C C . GLN A 1 111 ? 11.446 6.859 10.299 1.00 83.88 111 GLN A C 1
ATOM 800 O O . GLN A 1 111 ? 11.977 7.775 10.928 1.00 83.88 111 GLN A O 1
ATOM 805 N N . GLN A 1 112 ? 10.145 6.879 10.002 1.00 86.94 112 GLN A N 1
ATOM 806 C CA . GLN A 1 112 ? 9.281 7.997 10.384 1.00 86.94 112 GLN A CA 1
ATOM 807 C C . GLN A 1 112 ? 7.964 7.538 10.996 1.00 86.94 112 GLN A C 1
ATOM 809 O O . GLN A 1 112 ? 7.279 6.637 10.518 1.00 86.94 112 GLN A O 1
ATOM 814 N N . CYS A 1 113 ? 7.589 8.248 12.053 1.00 86.06 113 CYS A N 1
ATOM 815 C CA . CYS A 1 113 ? 6.314 8.127 12.732 1.00 86.06 113 CYS A CA 1
ATOM 816 C C . CYS A 1 113 ? 5.390 9.257 12.276 1.00 86.06 113 CYS A C 1
ATOM 818 O O . CYS A 1 113 ? 5.655 10.429 12.553 1.00 86.06 113 CYS A O 1
ATOM 820 N N . GLN A 1 114 ? 4.297 8.912 11.607 1.00 86.44 114 GLN A N 1
ATOM 821 C CA . GLN A 1 114 ? 3.248 9.841 11.205 1.00 86.44 114 GLN A CA 1
ATOM 822 C C . GLN A 1 114 ? 1.975 9.498 11.988 1.00 86.44 114 GLN A C 1
ATOM 824 O O . GLN A 1 114 ? 1.644 8.326 12.178 1.00 86.44 114 GLN A O 1
ATOM 829 N N . GLY A 1 115 ? 1.299 10.524 12.512 1.00 70.62 115 GLY A N 1
ATOM 830 C CA . GLY A 1 115 ? 0.109 10.341 13.343 1.00 70.62 115 GLY A CA 1
ATOM 831 C C . GLY A 1 115 ? 0.077 11.183 14.615 1.00 70.62 115 GLY A C 1
ATOM 832 O O . GLY A 1 115 ? 0.876 12.097 14.832 1.00 70.62 115 GLY A O 1
ATOM 833 N N . SER A 1 116 ? -0.892 10.876 15.477 1.00 62.78 116 SER A N 1
ATOM 834 C CA . SER A 1 116 ? -1.079 11.565 16.754 1.00 62.78 116 SER A CA 1
ATOM 835 C C . SER A 1 116 ? -0.093 11.055 17.806 1.00 62.78 116 SER A C 1
ATOM 837 O O . SER A 1 116 ? -0.209 9.926 18.274 1.00 62.78 116 SER A O 1
ATOM 839 N N . ARG A 1 117 ? 0.804 11.927 18.290 1.00 56.56 117 ARG A N 1
ATOM 840 C CA . ARG A 1 117 ? 1.754 11.609 19.381 1.00 56.56 117 ARG A CA 1
ATOM 841 C C . ARG A 1 117 ? 1.093 11.052 20.652 1.00 56.56 117 ARG A C 1
ATOM 843 O O . ARG A 1 117 ? 1.755 10.367 21.418 1.00 56.56 117 ARG A O 1
ATOM 850 N N . ALA A 1 118 ? -0.195 11.324 20.873 1.00 63.12 118 ALA A N 1
ATOM 851 C CA . ALA A 1 118 ? -0.942 10.848 22.037 1.00 63.12 118 ALA A CA 1
ATOM 852 C C . ALA A 1 118 ? -1.433 9.391 21.918 1.00 63.12 118 ALA A C 1
ATOM 854 O O . ALA A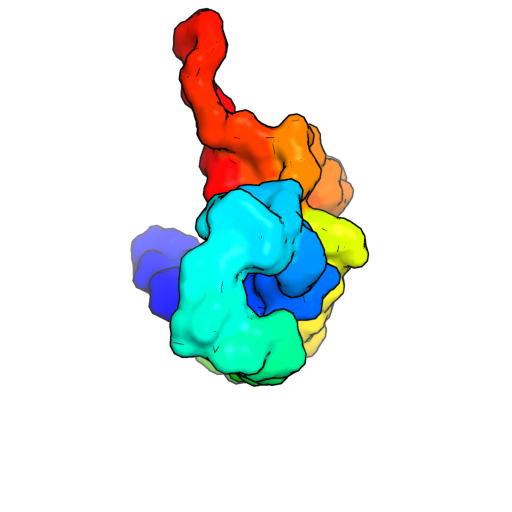 1 118 ? -1.758 8.783 22.932 1.00 63.12 118 ALA A O 1
ATOM 855 N N . ARG A 1 119 ? -1.516 8.833 20.701 1.00 67.38 119 ARG A N 1
ATOM 856 C CA . ARG A 1 119 ? -2.046 7.479 20.436 1.00 67.38 119 ARG A CA 1
ATOM 857 C C . ARG A 1 119 ? -1.022 6.536 19.794 1.00 67.38 119 ARG A C 1
ATOM 859 O O . ARG A 1 119 ? -1.367 5.411 19.450 1.00 67.38 119 ARG A O 1
ATOM 866 N N . GLY A 1 120 ? 0.227 6.984 19.668 1.00 77.44 120 GLY A N 1
ATOM 867 C CA . GLY A 1 120 ? 1.267 6.286 18.917 1.00 77.44 120 GLY A CA 1
ATOM 868 C C . GLY A 1 120 ? 1.201 6.568 17.412 1.00 77.44 120 GLY A C 1
ATOM 869 O O . GLY A 1 120 ? 0.347 7.312 16.931 1.00 77.44 120 GLY A O 1
ATOM 870 N N . CYS A 1 121 ? 2.150 5.997 16.676 1.00 84.88 121 CYS A N 1
ATOM 871 C CA . CYS A 1 121 ? 2.233 6.119 15.222 1.00 84.88 121 CYS A CA 1
ATOM 872 C C . CYS A 1 121 ? 1.193 5.207 14.572 1.00 84.88 121 CYS A C 1
ATOM 874 O O . CYS A 1 121 ? 1.187 4.005 14.834 1.00 84.88 121 CYS A O 1
ATOM 876 N N . ASP A 1 122 ? 0.343 5.759 13.716 1.00 89.69 122 ASP A N 1
ATOM 877 C CA . ASP A 1 122 ? -0.679 5.006 12.986 1.00 89.69 122 ASP A CA 1
ATOM 878 C C . ASP A 1 122 ? -0.409 4.970 11.472 1.00 89.69 122 ASP A C 1
ATOM 880 O O . ASP A 1 122 ? -0.998 4.167 10.746 1.00 89.69 122 ASP A O 1
ATOM 884 N N . VAL A 1 123 ? 0.557 5.769 11.012 1.00 91.00 123 VAL A N 1
ATOM 885 C CA . VAL A 1 123 ? 1.174 5.702 9.689 1.00 91.00 123 VAL A CA 1
ATOM 886 C C . VAL A 1 123 ? 2.697 5.674 9.872 1.00 91.00 123 VAL A C 1
ATOM 888 O O . VAL A 1 123 ? 3.281 6.567 10.476 1.00 91.00 123 VAL A O 1
ATOM 891 N N . ILE A 1 124 ? 3.358 4.619 9.407 1.00 90.38 124 ILE A N 1
ATOM 892 C CA . ILE A 1 124 ? 4.746 4.305 9.760 1.00 90.38 124 ILE A CA 1
ATOM 893 C C . ILE A 1 124 ? 5.554 4.129 8.477 1.00 90.38 124 ILE A C 1
ATOM 895 O O . ILE A 1 124 ? 5.299 3.197 7.716 1.00 90.38 124 ILE A O 1
ATOM 899 N N . LEU A 1 125 ? 6.540 4.999 8.257 1.00 87.62 125 LEU A N 1
ATOM 900 C CA . LEU A 1 125 ? 7.620 4.725 7.314 1.00 87.62 125 LEU A CA 1
ATOM 901 C C . LEU A 1 125 ? 8.654 3.877 8.044 1.00 87.62 125 LEU A C 1
ATOM 903 O O . LEU A 1 125 ? 9.210 4.307 9.054 1.00 87.62 125 LEU A O 1
ATOM 907 N N . THR A 1 126 ? 8.911 2.692 7.519 1.00 84.19 126 THR A N 1
ATOM 908 C CA . THR A 1 126 ? 9.933 1.788 8.023 1.00 84.19 126 THR A CA 1
ATOM 909 C C . THR A 1 126 ? 10.753 1.233 6.865 1.00 84.19 126 THR A C 1
ATOM 911 O O . THR A 1 126 ? 10.702 0.051 6.528 1.00 84.19 126 THR A O 1
ATOM 914 N N . GLY A 1 127 ? 11.489 2.115 6.194 1.00 73.31 127 GLY A N 1
ATOM 915 C CA . GLY A 1 127 ? 12.435 1.713 5.162 1.00 73.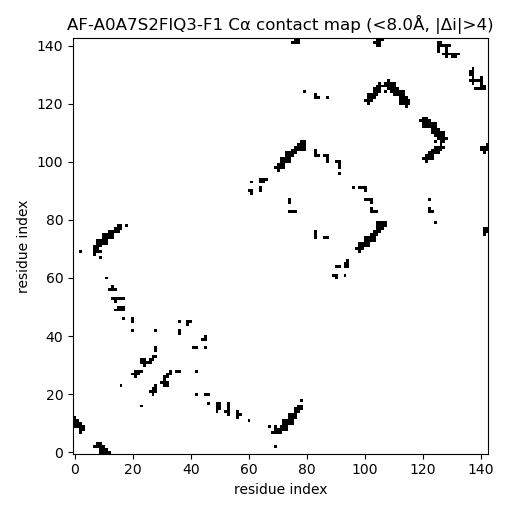31 127 GLY A CA 1
ATOM 916 C C . GLY A 1 127 ? 13.859 1.573 5.697 1.00 73.31 127 GLY A C 1
ATOM 917 O O . GLY A 1 127 ? 14.173 1.922 6.835 1.00 73.31 127 GLY A O 1
ATOM 918 N N . GLY A 1 128 ? 14.738 1.006 4.870 1.00 64.81 128 GLY A N 1
ATOM 919 C CA . GLY A 1 128 ? 16.159 0.863 5.203 1.00 64.81 128 GLY A CA 1
ATOM 920 C C . GLY A 1 128 ? 16.497 -0.258 6.196 1.00 64.81 128 GLY A C 1
ATOM 921 O O . GLY A 1 128 ? 17.637 -0.341 6.639 1.00 64.81 128 GLY A O 1
ATOM 922 N N . GLY A 1 129 ? 15.560 -1.154 6.529 1.00 59.59 129 GLY A N 1
ATOM 923 C CA . GLY A 1 129 ? 15.818 -2.267 7.454 1.00 59.59 129 GLY A CA 1
ATOM 924 C C . GLY A 1 129 ? 16.527 -3.480 6.841 1.00 59.59 129 GLY A C 1
ATOM 925 O O . GLY A 1 129 ? 16.704 -4.499 7.507 1.00 59.59 129 GLY A O 1
ATOM 926 N N . ALA A 1 130 ? 16.984 -3.381 5.591 1.00 52.06 130 ALA A N 1
ATOM 927 C CA . ALA A 1 130 ? 17.848 -4.378 4.970 1.00 52.06 130 ALA A CA 1
ATOM 928 C C . ALA A 1 130 ? 19.294 -4.243 5.487 1.00 52.06 130 ALA A C 1
ATOM 930 O O . ALA A 1 130 ? 20.204 -3.889 4.741 1.00 52.06 130 ALA A O 1
ATOM 931 N N . GLY A 1 131 ? 19.520 -4.495 6.780 1.00 55.69 131 GLY A N 1
ATOM 932 C CA . GLY A 1 131 ? 20.875 -4.509 7.321 1.00 55.69 131 GLY A CA 1
ATOM 933 C C . GLY A 1 131 ? 21.004 -4.757 8.822 1.00 55.69 131 GLY A C 1
ATOM 934 O O . GLY A 1 131 ? 20.109 -4.496 9.622 1.00 55.69 131 GLY A O 1
ATOM 935 N N . TRP A 1 132 ? 22.182 -5.253 9.183 1.00 47.84 132 TRP A N 1
ATOM 936 C CA . TRP A 1 132 ? 22.739 -5.274 10.529 1.00 47.84 132 TRP A CA 1
ATOM 937 C C . TRP A 1 132 ? 23.947 -4.342 10.521 1.00 47.84 132 TRP A C 1
ATOM 939 O O . TRP A 1 132 ? 24.860 -4.539 9.717 1.00 47.84 132 TRP A O 1
ATOM 949 N N . GLN A 1 133 ? 23.987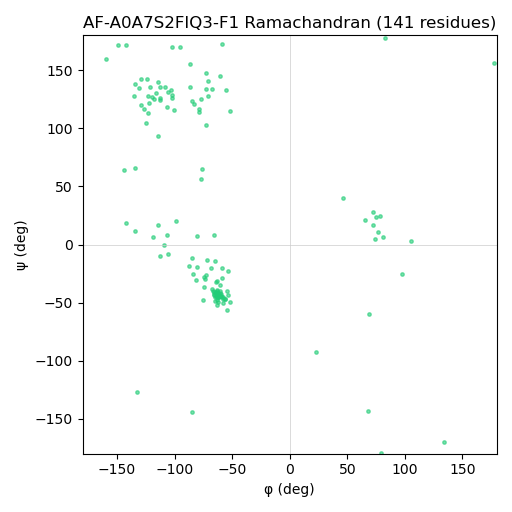 -3.351 11.409 1.00 52.69 133 GLN A N 1
ATOM 950 C CA . GLN A 1 133 ? 25.178 -2.525 11.599 1.00 52.69 133 GLN A CA 1
ATOM 951 C C . GLN A 1 133 ? 25.451 -2.351 13.091 1.00 52.69 133 GLN A C 1
ATOM 953 O O . GLN A 1 133 ? 24.578 -1.959 13.858 1.00 52.69 133 GLN A O 1
ATOM 958 N N . GLY A 1 134 ? 26.682 -2.654 13.511 1.00 57.31 134 GLY A N 1
ATOM 959 C CA . GLY A 1 134 ? 27.176 -2.296 14.843 1.00 57.31 134 GLY A CA 1
ATOM 960 C C . GLY A 1 134 ? 26.489 -2.970 16.038 1.00 57.31 134 GLY A C 1
ATOM 961 O O . GLY A 1 134 ? 26.587 -2.436 17.136 1.00 57.31 134 GLY A O 1
ATOM 962 N N . GLY A 1 135 ? 25.819 -4.116 15.869 1.00 57.12 135 GLY A N 1
ATOM 963 C CA . GLY A 1 135 ? 25.208 -4.834 16.998 1.00 57.12 135 GLY A CA 1
ATOM 964 C C . GLY A 1 135 ? 23.684 -4.738 17.101 1.00 57.12 135 GLY A C 1
ATOM 965 O O . GLY A 1 135 ? 23.125 -5.263 18.061 1.00 57.12 135 GLY A O 1
ATOM 966 N N . ALA A 1 136 ? 23.012 -4.081 16.150 1.00 50.56 136 ALA A N 1
ATOM 967 C CA . ALA A 1 136 ? 21.560 -3.935 16.155 1.00 50.56 136 ALA A CA 1
ATOM 968 C C . ALA A 1 136 ? 20.933 -4.339 14.816 1.00 50.56 136 ALA A C 1
ATOM 970 O O . ALA A 1 136 ? 21.470 -4.063 13.740 1.00 50.56 136 ALA A O 1
ATOM 971 N N . PHE A 1 137 ? 19.765 -4.977 14.903 1.00 53.25 137 PHE A N 1
ATOM 972 C CA . PHE A 1 137 ? 18.870 -5.151 13.766 1.00 53.25 137 PHE A CA 1
ATOM 973 C C . PHE A 1 137 ? 18.215 -3.811 13.449 1.00 53.25 137 PHE A C 1
ATOM 975 O O . PHE A 1 137 ? 17.703 -3.144 14.352 1.00 53.25 137 PHE A O 1
ATOM 982 N N . PHE A 1 138 ? 18.187 -3.432 12.176 1.00 55.75 138 PHE A N 1
ATOM 983 C CA . PHE A 1 138 ? 17.268 -2.393 11.739 1.00 55.75 138 PHE A CA 1
ATOM 984 C C . PHE A 1 138 ? 15.834 -2.956 11.731 1.00 55.75 138 PHE A C 1
ATOM 986 O O . PHE A 1 138 ? 15.629 -4.159 11.568 1.00 55.75 138 PHE A O 1
ATOM 993 N N . GLY A 1 139 ? 14.848 -2.103 12.022 1.00 50.31 139 GLY A N 1
ATOM 994 C CA . GLY A 1 139 ? 13.454 -2.500 12.240 1.00 50.31 139 GLY A CA 1
ATOM 995 C C . GLY A 1 139 ? 12.801 -3.227 11.056 1.00 50.31 139 GLY A C 1
ATOM 996 O O . GLY A 1 139 ? 13.351 -3.336 9.962 1.00 50.31 139 GLY A O 1
ATOM 997 N N . PHE A 1 140 ? 11.586 -3.729 11.283 1.00 50.56 140 PHE A N 1
ATOM 998 C CA . PHE A 1 140 ? 10.771 -4.405 10.271 1.00 50.56 140 PHE A CA 1
ATOM 999 C C . PHE A 1 140 ? 10.635 -3.564 8.996 1.00 50.56 140 PHE A C 1
ATOM 1001 O O . PHE A 1 140 ? 10.013 -2.513 9.046 1.00 50.56 140 PHE A O 1
ATOM 1008 N N . THR A 1 141 ? 11.160 -4.014 7.854 1.00 55.78 141 THR A N 1
ATOM 1009 C CA . THR A 1 141 ? 10.960 -3.296 6.583 1.00 55.78 141 THR A CA 1
ATOM 1010 C C . THR A 1 141 ? 9.641 -3.700 5.950 1.00 55.78 141 THR A C 1
ATOM 1012 O O . THR A 1 141 ? 9.422 -4.879 5.675 1.00 55.78 141 THR A O 1
ATOM 1015 N N . ALA A 1 142 ? 8.774 -2.723 5.691 1.00 53.06 142 ALA A N 1
ATOM 1016 C CA . ALA A 1 142 ? 7.670 -2.918 4.765 1.00 53.06 142 ALA A CA 1
ATOM 1017 C C . ALA A 1 142 ? 8.273 -2.955 3.353 1.00 53.06 142 ALA A C 1
ATOM 1019 O O . ALA A 1 142 ? 8.710 -1.927 2.834 1.00 53.06 142 ALA A O 1
ATOM 1020 N N . 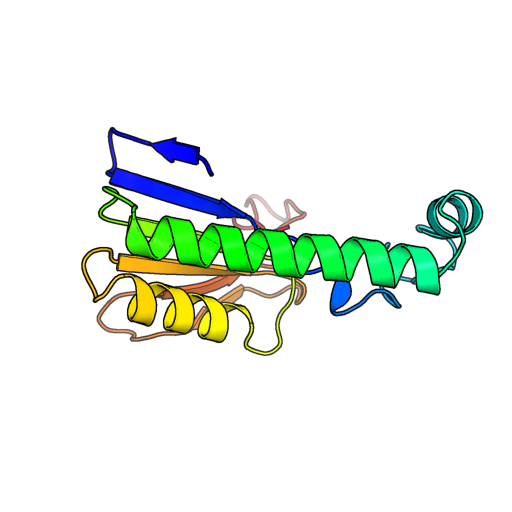VAL A 1 143 ? 8.391 -4.167 2.802 1.00 49.00 143 VAL A N 1
ATOM 1021 C CA . VAL A 1 143 ? 8.874 -4.424 1.438 1.00 49.00 143 VAL A CA 1
ATOM 1022 C C . VAL A 1 143 ? 7.720 -4.306 0.465 1.00 49.00 143 VAL A C 1
ATOM 1024 O O . VAL A 1 143 ? 6.636 -4.861 0.756 1.00 49.00 143 VAL A O 1
#

Sequence (1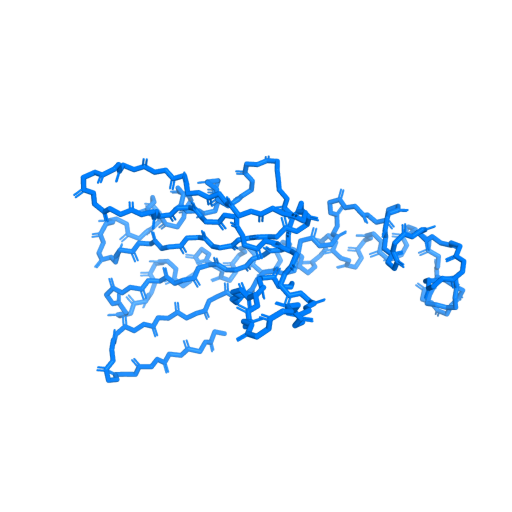43 aa):
NYYIPGVDLEVIGLDTNARDVGGLGGDGGSHGAAQTWAQCGGAGTIQGFLSGKQRAGEQFMDQRARATPAKTALIMQHYDGGIGASYKGRFEAANGGRASVLSAYGHAHDQQCQGSRARGCDVILTGGGAGWQGGAFFGFTAV

Solvent-accessible surface area (backbone atoms only — not comparable to full-atom values): 7604 Å² total; per-residue (Å²): 117,52,75,41,82,94,71,31,34,32,40,39,78,40,59,54,60,49,79,46,57,69,45,36,70,76,57,5,71,39,79,76,24,27,64,57,28,70,73,54,68,32,70,69,46,46,40,54,50,35,44,50,47,29,51,51,36,52,53,48,47,52,52,42,31,63,68,58,87,35,49,30,38,39,38,35,27,27,56,59,93,59,46,41,58,50,53,41,52,54,34,41,67,54,34,70,67,68,38,52,62,36,15,35,16,10,75,52,73,42,77,44,78,38,72,53,86,91,80,47,68,38,27,32,40,26,19,63,26,90,49,74,63,98,90,43,78,44,60,79,52,34,105

Foldseek 3Di:
DDADVVQLEAEQEAQPCLVCCCCVLHHHCPDRCVVVQVVQVHSVSVSVVSVVRRVVSLVVLLVCLQDRPGQEYEYFYEDDPCVQVVSLVSSCVSNVNSHQAAYEYEPDLDWDADDDPVPGGRYIYQYVQPDDDDHDGRDDHRD

Nearest PDB structures (foldseek):
  1cr0-assembly1_A  TM=4.750E-01  e=6.437E+00  Escherichia phage T7
  6fqb-assembly3_C  TM=4.085E-01  e=4.957E+00  Streptococcus pneumoniae

Secondary structure (DSSP, 8-state):
-EEEGGGTEEEEE---GGG-GGGGGGTTTTHHHHHHHHHTTHHHHHHHHHHHHHHHHHHHHHHHHHH---SEEEEEES--TTHHHHHHHHHHHHHTTSSEEEEEE-SSSSEEEES-TTT--SEEEE---S-EETTEEPP----

pLDDT: mean 85.27, std 13.88, range [47.84, 98.06]

Mean predicted aligned error: 6.82 Å

Radius of gyration: 16.61 Å; Cα contacts (8 Å, |Δi|>4): 260; chains: 1; bounding box: 44×26×45 Å